Protein AF-A0A2V6M7U8-F1 (afdb_monomer_lite)

pLDDT: mean 96.8, std 2.18, range [85.31, 98.56]

Radius of gyration: 12.85 Å; chains: 1; bounding box: 32×20×35 Å

Sequence (72 aa):
YDSKRHRIYAICGAGKIDIIEQTDANTYRAFAKVDTATGARTGFFVPERDHLFIAVAHRGSQAAEIRCYQIK

Secondary structure (DSSP, 8-state):
-BTTTTEEEEE-SEEEEEEEEESSSS-EEEEEEEEEEET--EEEEEGGGTEEEEEE--BTTBPPEEEEEE--

Structure (mm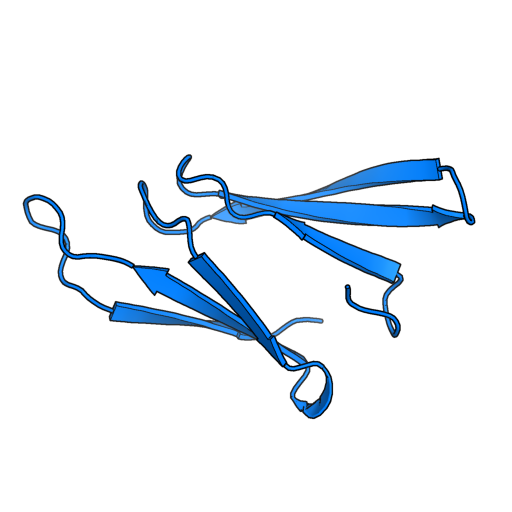CIF, N/CA/C/O backbone):
data_AF-A0A2V6M7U8-F1
#
_entry.id   AF-A0A2V6M7U8-F1
#
loop_
_atom_site.group_PDB
_atom_site.id
_atom_site.type_symbol
_atom_site.label_atom_id
_atom_site.label_alt_id
_atom_site.label_comp_id
_atom_site.label_asym_id
_atom_site.label_entity_id
_atom_site.label_seq_id
_atom_site.pdbx_PDB_ins_code
_atom_site.Cartn_x
_atom_site.Cartn_y
_atom_site.Cartn_z
_atom_site.occupancy
_atom_site.B_iso_or_equiv
_atom_site.auth_seq_id
_atom_site.auth_comp_id
_atom_site.auth_asym_id
_atom_site.auth_atom_id
_atom_site.pdbx_PDB_model_num
ATOM 1 N N . TYR A 1 1 ? -6.381 6.441 2.482 1.00 94.56 1 TYR A N 1
ATOM 2 C CA . TYR A 1 1 ? -6.434 5.858 3.835 1.00 94.56 1 TYR A CA 1
ATOM 3 C C . TYR A 1 1 ? -7.437 4.718 3.817 1.00 94.56 1 TYR A C 1
ATOM 5 O O . TYR A 1 1 ? -8.465 4.865 3.165 1.00 94.56 1 TYR A O 1
ATOM 13 N N . ASP A 1 2 ? -7.123 3.594 4.457 1.00 97.44 2 ASP A N 1
ATOM 14 C CA . ASP A 1 2 ? -8.032 2.457 4.626 1.00 97.44 2 ASP A CA 1
ATOM 15 C C . ASP A 1 2 ? -8.817 2.632 5.925 1.00 97.44 2 ASP A C 1
ATOM 17 O O . ASP A 1 2 ? -8.303 2.355 7.009 1.00 97.44 2 ASP A O 1
ATOM 21 N N . SER A 1 3 ? -10.055 3.112 5.811 1.00 96.19 3 SER A N 1
ATOM 22 C CA . SER A 1 3 ? -10.937 3.346 6.956 1.00 96.19 3 SER A CA 1
ATOM 23 C C . SER A 1 3 ? -11.452 2.066 7.605 1.00 96.19 3 SER A C 1
ATOM 25 O O . SER A 1 3 ? -11.789 2.096 8.783 1.00 96.19 3 SER A O 1
ATOM 27 N N . LYS A 1 4 ? -11.489 0.943 6.877 1.00 96.62 4 LYS A N 1
ATOM 28 C CA . LYS A 1 4 ? -11.948 -0.353 7.398 1.00 96.62 4 LYS A CA 1
ATOM 29 C C . LYS A 1 4 ? -10.926 -0.962 8.354 1.00 96.62 4 LYS A C 1
ATOM 31 O O . LYS A 1 4 ? -11.304 -1.646 9.299 1.00 96.62 4 LYS A O 1
ATOM 36 N N . ARG A 1 5 ? -9.636 -0.745 8.086 1.00 96.94 5 ARG A N 1
ATOM 37 C CA . ARG A 1 5 ? -8.528 -1.348 8.850 1.00 96.94 5 ARG A CA 1
ATOM 38 C C . ARG A 1 5 ? -7.697 -0.343 9.631 1.00 96.94 5 ARG A C 1
ATOM 40 O O . ARG A 1 5 ? -6.757 -0.748 10.301 1.00 96.94 5 ARG A O 1
ATOM 47 N N . HIS A 1 6 ? -8.005 0.942 9.499 1.00 97.56 6 HIS A N 1
ATOM 48 C CA . HIS A 1 6 ? -7.221 2.044 10.045 1.00 97.56 6 HIS A CA 1
ATOM 49 C C . HIS A 1 6 ? -5.753 2.003 9.599 1.00 97.56 6 HIS A C 1
ATOM 51 O O . HIS A 1 6 ? -4.831 2.135 10.401 1.00 97.56 6 HIS A O 1
ATOM 57 N N . ARG A 1 7 ? -5.520 1.792 8.295 1.00 97.94 7 ARG A N 1
ATOM 58 C CA . ARG A 1 7 ? -4.172 1.624 7.725 1.00 97.94 7 ARG A CA 1
ATOM 59 C C . ARG A 1 7 ? -3.830 2.673 6.669 1.00 97.94 7 ARG A C 1
ATOM 61 O O . ARG A 1 7 ? -4.665 3.115 5.875 1.00 97.94 7 ARG A O 1
ATOM 68 N N . ILE A 1 8 ? -2.554 3.032 6.627 1.00 98.06 8 ILE A N 1
ATOM 69 C CA . ILE A 1 8 ? -1.916 3.820 5.573 1.00 98.06 8 ILE A CA 1
ATOM 70 C C . ILE A 1 8 ? -0.903 2.915 4.870 1.00 98.06 8 ILE A C 1
ATOM 72 O O . ILE A 1 8 ? -0.118 2.231 5.524 1.00 98.06 8 ILE A O 1
ATOM 76 N N . TYR A 1 9 ? -0.917 2.934 3.538 1.00 98.25 9 TYR A N 1
ATOM 77 C CA . TYR A 1 9 ? 0.038 2.215 2.696 1.00 98.25 9 TYR A CA 1
ATOM 78 C C . TYR A 1 9 ? 0.981 3.232 2.051 1.00 98.25 9 TYR A C 1
ATOM 80 O O . TYR A 1 9 ? 0.568 3.982 1.165 1.00 98.25 9 TYR A O 1
ATOM 88 N N . ALA A 1 10 ? 2.228 3.286 2.511 1.00 98.00 10 ALA A N 1
ATOM 89 C CA . ALA A 1 10 ? 3.243 4.198 1.994 1.00 98.00 10 ALA A CA 1
ATOM 90 C C . ALA A 1 10 ? 4.181 3.468 1.022 1.00 98.00 10 ALA A C 1
ATOM 92 O O . ALA A 1 10 ? 4.686 2.385 1.314 1.00 98.00 10 ALA A O 1
ATOM 93 N N . ILE A 1 11 ? 4.397 4.061 -0.155 1.00 97.88 11 ILE A N 1
ATOM 94 C CA . ILE A 1 11 ? 5.190 3.480 -1.245 1.00 97.88 11 ILE A CA 1
ATOM 95 C C . ILE A 1 11 ? 6.243 4.508 -1.659 1.00 97.88 11 ILE A C 1
ATOM 97 O O . ILE A 1 11 ? 5.934 5.498 -2.317 1.00 97.88 11 ILE A O 1
ATOM 101 N N . CYS A 1 12 ? 7.494 4.278 -1.259 1.00 96.06 12 CYS A N 1
ATOM 102 C CA . CYS A 1 12 ? 8.538 5.312 -1.296 1.00 96.06 12 CYS A CA 1
ATOM 103 C C . CYS A 1 12 ? 9.723 4.987 -2.224 1.00 96.06 12 CYS A C 1
ATOM 105 O O . CYS A 1 12 ? 10.750 5.659 -2.175 1.00 96.06 12 CYS A O 1
ATOM 107 N N . GLY A 1 13 ? 9.633 3.963 -3.078 1.00 96.00 13 GLY A N 1
ATOM 108 C CA . GLY A 1 13 ? 10.697 3.626 -4.037 1.00 96.00 13 GLY A CA 1
ATOM 109 C C . GLY A 1 13 ? 11.821 2.748 -3.492 1.00 96.00 13 GLY A C 1
ATOM 110 O O . GLY A 1 13 ? 12.635 2.272 -4.279 1.00 96.00 13 GLY A O 1
ATOM 111 N N . ALA A 1 14 ? 11.838 2.449 -2.193 1.00 96.50 14 ALA A N 1
ATOM 112 C CA . ALA A 1 14 ? 12.808 1.537 -1.577 1.00 96.50 14 ALA A CA 1
ATOM 113 C C . ALA A 1 14 ? 12.547 0.045 -1.889 1.00 96.50 14 ALA A C 1
ATOM 115 O O . ALA A 1 14 ? 13.214 -0.825 -1.339 1.00 96.50 14 ALA A O 1
ATOM 116 N N . GLY A 1 15 ? 11.555 -0.265 -2.733 1.00 96.88 15 GLY A N 1
ATOM 117 C CA . GLY A 1 15 ? 11.133 -1.644 -2.998 1.00 96.88 15 GLY A CA 1
ATOM 118 C C . GLY A 1 15 ? 10.323 -2.256 -1.857 1.00 96.88 15 GLY A C 1
ATOM 119 O O . GLY A 1 15 ? 10.243 -3.475 -1.740 1.00 96.88 15 GLY A O 1
ATOM 120 N N . LYS A 1 16 ? 9.715 -1.421 -1.008 1.00 98.12 16 LYS A N 1
ATOM 121 C CA . LYS A 1 16 ? 8.837 -1.842 0.087 1.00 98.12 16 LYS A CA 1
ATOM 122 C C . LYS A 1 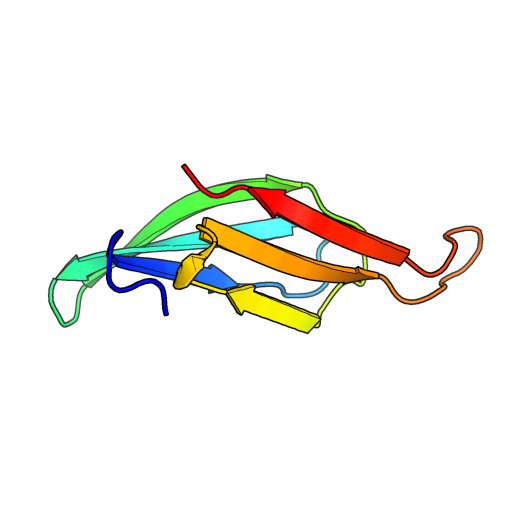16 ? 7.549 -1.017 0.092 1.00 98.12 16 LYS A C 1
ATOM 124 O O . LYS A 1 16 ? 7.547 0.144 -0.322 1.00 98.12 16 LYS A O 1
ATOM 129 N N . ILE A 1 17 ? 6.482 -1.640 0.573 1.00 98.38 17 ILE A N 1
ATOM 130 C CA . ILE A 1 17 ? 5.230 -1.014 0.985 1.00 98.38 17 ILE A CA 1
ATOM 131 C C . ILE A 1 17 ? 5.268 -0.986 2.509 1.00 98.38 17 ILE A C 1
ATOM 133 O O . ILE A 1 17 ? 5.233 -2.045 3.142 1.00 98.38 17 ILE A O 1
ATOM 137 N N . ASP A 1 18 ? 5.366 0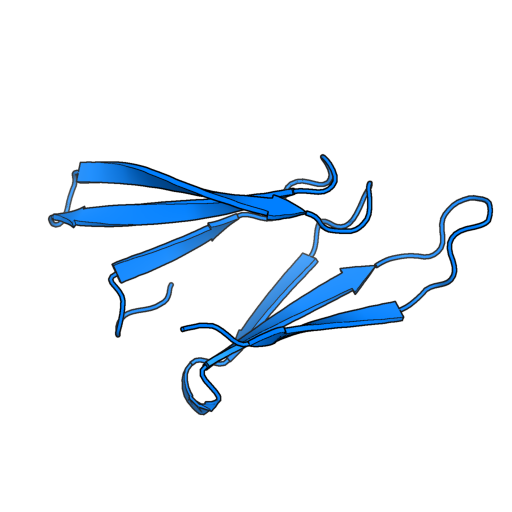.200 3.096 1.00 98.31 18 ASP A N 1
ATOM 138 C CA . ASP A 1 18 ? 5.254 0.369 4.540 1.00 98.31 18 ASP A CA 1
ATOM 139 C C . ASP A 1 18 ? 3.768 0.444 4.908 1.00 98.31 18 ASP A C 1
ATOM 141 O O . ASP A 1 18 ? 3.028 1.294 4.405 1.00 98.31 18 ASP A O 1
ATOM 145 N N . ILE A 1 19 ? 3.324 -0.466 5.772 1.00 98.25 19 ILE A N 1
ATOM 146 C CA . ILE A 1 19 ? 1.969 -0.477 6.318 1.00 98.25 19 ILE A CA 1
ATOM 147 C C . ILE A 1 19 ? 2.036 0.152 7.700 1.00 98.25 19 ILE A C 1
ATOM 149 O O . ILE A 1 19 ? 2.730 -0.345 8.591 1.00 98.25 19 ILE A O 1
ATOM 153 N N . ILE A 1 20 ? 1.313 1.250 7.866 1.00 98.56 20 ILE A N 1
ATOM 154 C CA . ILE A 1 20 ? 1.244 2.017 9.105 1.00 98.56 20 ILE A CA 1
ATOM 155 C C . ILE A 1 20 ? -0.180 1.892 9.627 1.00 98.56 20 ILE A C 1
ATOM 157 O O . ILE A 1 20 ? -1.133 2.163 8.898 1.00 98.56 20 ILE A O 1
ATOM 161 N N . GLU A 1 21 ? -0.327 1.466 10.873 1.00 98.38 21 GLU A N 1
ATOM 162 C CA . GLU A 1 21 ? -1.618 1.370 11.544 1.00 98.38 21 GLU A CA 1
ATOM 163 C C . GLU A 1 21 ? -1.840 2.612 12.403 1.00 98.38 21 GLU A C 1
ATOM 165 O O . GLU A 1 21 ? -0.962 3.020 13.166 1.00 98.38 21 GLU A O 1
ATOM 170 N N . GLN A 1 22 ? -3.016 3.209 12.262 1.00 98.38 22 GLN A N 1
ATOM 171 C CA . GLN A 1 22 ? -3.508 4.270 13.120 1.00 98.38 22 GLN A CA 1
ATOM 172 C C . GLN A 1 22 ? -4.225 3.628 14.312 1.00 98.38 22 GLN A C 1
ATOM 174 O O . GLN A 1 22 ? -5.285 3.029 14.144 1.00 98.38 22 GLN A O 1
ATOM 179 N N . THR A 1 23 ? -3.649 3.733 15.509 1.00 97.38 23 THR A N 1
ATOM 180 C CA . THR A 1 23 ? -4.224 3.130 16.724 1.00 97.38 23 THR A CA 1
ATOM 181 C C . THR A 1 23 ? -5.244 4.040 17.404 1.00 97.38 23 THR A C 1
ATOM 183 O O . THR A 1 23 ? -6.140 3.552 18.084 1.00 97.38 23 THR A O 1
ATOM 186 N N . ASP A 1 24 ? -5.121 5.353 17.205 1.00 95.81 24 ASP A N 1
ATOM 187 C CA . ASP A 1 24 ? -6.106 6.369 17.582 1.00 95.81 24 ASP A CA 1
ATOM 188 C C . ASP A 1 24 ? -5.967 7.603 16.667 1.00 95.81 24 ASP A C 1
ATOM 190 O O . ASP A 1 24 ? -5.156 7.613 15.742 1.00 95.81 24 ASP A O 1
ATOM 194 N N . ALA A 1 25 ? -6.750 8.660 16.900 1.00 94.31 25 ALA A N 1
ATOM 195 C CA . ALA A 1 25 ? -6.770 9.849 16.043 1.00 94.31 25 ALA A CA 1
ATOM 196 C C . ALA A 1 25 ? -5.380 10.473 15.781 1.00 94.31 25 ALA A C 1
ATOM 198 O O . ALA A 1 25 ? -5.161 11.007 14.693 1.00 94.31 25 ALA A O 1
ATOM 199 N N . ASN A 1 26 ? -4.443 10.368 16.730 1.00 96.56 26 ASN A N 1
ATOM 200 C CA . ASN A 1 26 ? -3.133 11.023 16.675 1.00 96.56 26 ASN A CA 1
ATOM 201 C C . ASN A 1 26 ? -1.941 10.059 16.805 1.00 96.56 26 ASN A C 1
ATOM 203 O O . ASN A 1 26 ? -0.800 10.486 16.624 1.00 96.56 26 ASN A O 1
ATOM 207 N N . THR A 1 27 ? -2.179 8.776 17.074 1.00 97.69 27 THR A N 1
ATOM 208 C CA . THR A 1 27 ? -1.120 7.776 17.251 1.00 97.69 27 THR A CA 1
ATOM 209 C C . THR A 1 27 ? -1.059 6.810 16.074 1.00 97.69 27 THR A C 1
ATOM 211 O O . THR A 1 27 ? -2.055 6.201 15.677 1.00 97.69 27 THR A O 1
ATOM 214 N N . TYR A 1 28 ? 0.151 6.632 15.543 1.00 98.31 28 TYR A N 1
ATOM 215 C CA . TYR A 1 28 ? 0.443 5.754 14.415 1.00 98.31 28 TYR A CA 1
ATOM 216 C C . TYR A 1 28 ? 1.637 4.865 14.742 1.00 98.31 28 TYR A C 1
ATOM 218 O O . TYR A 1 28 ? 2.617 5.319 15.336 1.00 98.31 28 TYR A O 1
ATOM 226 N N . ARG A 1 29 ? 1.587 3.605 14.311 1.00 98.06 29 ARG A N 1
ATOM 227 C CA . ARG A 1 29 ? 2.685 2.649 14.482 1.00 98.06 29 ARG A CA 1
ATOM 228 C C . ARG A 1 29 ? 2.996 1.912 13.190 1.00 98.06 29 ARG A C 1
ATOM 230 O O . ARG A 1 29 ? 2.111 1.655 12.375 1.00 98.06 29 ARG A O 1
ATOM 237 N N . ALA A 1 30 ? 4.257 1.528 13.019 1.00 98.00 30 ALA A N 1
ATOM 238 C CA . ALA A 1 30 ? 4.633 0.592 11.968 1.00 98.00 30 ALA A CA 1
ATOM 239 C C . ALA A 1 30 ? 3.941 -0.755 12.224 1.00 98.00 30 ALA A C 1
ATOM 241 O O . ALA A 1 30 ? 4.060 -1.314 13.313 1.00 98.00 30 ALA A O 1
ATOM 242 N N . PHE A 1 31 ? 3.215 -1.256 11.229 1.00 97.50 31 PHE A N 1
ATOM 243 C CA . PHE A 1 31 ? 2.469 -2.508 11.322 1.00 97.50 31 PHE A CA 1
ATOM 244 C C . PHE A 1 31 ? 3.189 -3.638 10.588 1.00 97.50 31 PHE A C 1
ATOM 246 O O . PHE A 1 31 ? 3.444 -4.693 11.161 1.00 97.50 31 PHE A O 1
ATOM 253 N N . ALA A 1 32 ? 3.548 -3.415 9.323 1.00 97.50 32 ALA A N 1
ATOM 254 C CA . ALA A 1 32 ? 4.241 -4.405 8.507 1.00 97.50 32 ALA A CA 1
ATOM 255 C C . ALA A 1 32 ? 4.992 -3.747 7.346 1.00 97.50 32 ALA A C 1
ATOM 257 O O . ALA A 1 32 ? 4.743 -2.592 6.998 1.00 97.50 32 ALA A O 1
ATOM 258 N N . LYS A 1 33 ? 5.884 -4.513 6.715 1.00 97.81 33 LYS A N 1
ATOM 259 C CA . LYS A 1 33 ? 6.513 -4.156 5.441 1.00 97.81 33 LYS A CA 1
ATOM 260 C C . LYS A 1 33 ? 6.315 -5.289 4.448 1.00 97.81 33 LYS A C 1
ATOM 262 O O . LYS A 1 33 ? 6.512 -6.448 4.802 1.00 97.81 33 LYS A O 1
ATOM 267 N N . VAL A 1 34 ? 5.935 -4.946 3.223 1.00 97.81 34 VAL A N 1
ATOM 268 C CA . VAL A 1 34 ? 5.729 -5.910 2.133 1.00 97.81 34 VAL A CA 1
ATOM 269 C C . VAL A 1 34 ? 6.643 -5.566 0.970 1.00 97.81 34 VAL A C 1
ATOM 271 O O . VAL A 1 34 ? 6.795 -4.399 0.616 1.00 97.81 34 VAL A O 1
ATOM 274 N N . ASP A 1 35 ? 7.244 -6.579 0.361 1.00 97.88 35 ASP A N 1
ATOM 275 C CA . ASP A 1 35 ? 8.185 -6.390 -0.736 1.00 97.88 35 ASP A CA 1
ATOM 276 C C . ASP A 1 35 ? 7.472 -5.991 -2.036 1.00 97.88 35 ASP A C 1
ATOM 278 O O . ASP A 1 35 ? 6.409 -6.502 -2.403 1.00 97.88 35 ASP A O 1
ATOM 282 N N . THR A 1 36 ? 8.073 -5.047 -2.755 1.00 96.81 36 THR A N 1
ATOM 283 C CA . THR A 1 36 ? 7.622 -4.588 -4.070 1.00 96.81 36 THR A CA 1
ATOM 284 C C . THR A 1 36 ? 8.818 -4.259 -4.968 1.00 96.81 36 THR A C 1
ATOM 286 O O . THR A 1 36 ? 9.964 -4.530 -4.620 1.00 96.81 36 THR A O 1
ATOM 289 N N . ALA A 1 37 ? 8.575 -3.723 -6.163 1.00 96.56 37 ALA A N 1
ATOM 290 C CA . ALA A 1 37 ? 9.648 -3.386 -7.088 1.00 96.56 37 ALA A CA 1
ATOM 291 C C . ALA A 1 37 ? 10.429 -2.152 -6.613 1.00 96.56 37 ALA A C 1
ATOM 293 O O . ALA A 1 37 ? 9.852 -1.115 -6.268 1.00 96.56 37 ALA A O 1
ATOM 294 N N . THR A 1 38 ? 11.759 -2.233 -6.643 1.00 95.88 38 THR A N 1
ATOM 295 C CA . THR A 1 38 ? 12.636 -1.081 -6.402 1.00 95.88 38 THR A CA 1
ATOM 296 C C . THR A 1 38 ? 12.306 0.052 -7.374 1.00 95.88 38 THR A C 1
ATOM 298 O O . THR A 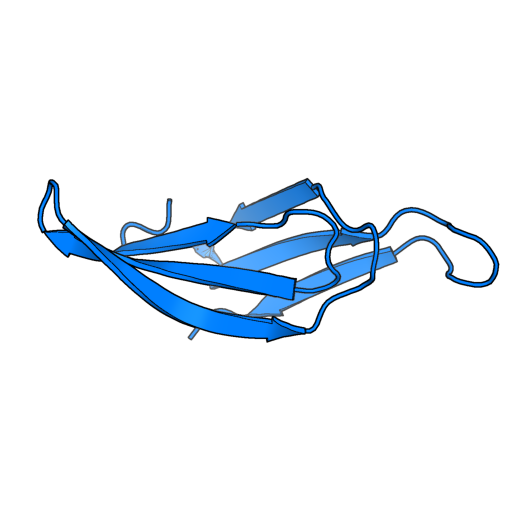1 38 ? 12.220 -0.146 -8.583 1.00 95.88 38 THR A O 1
ATOM 301 N N . GLY A 1 39 ? 12.141 1.268 -6.855 1.00 95.38 39 GLY A N 1
ATOM 302 C CA . GLY A 1 39 ? 11.755 2.446 -7.632 1.00 95.38 39 GLY A CA 1
ATOM 303 C C . GLY A 1 39 ? 10.247 2.639 -7.829 1.00 95.38 39 GLY A C 1
ATOM 304 O O . GLY A 1 39 ? 9.859 3.699 -8.323 1.00 95.38 39 GLY A O 1
ATOM 305 N N . ALA A 1 40 ? 9.398 1.695 -7.407 1.00 96.94 40 ALA A N 1
ATOM 306 C CA . ALA A 1 40 ? 7.950 1.893 -7.389 1.00 96.94 40 ALA A CA 1
ATOM 307 C C . ALA A 1 40 ? 7.567 2.944 -6.335 1.00 96.94 40 ALA A C 1
ATOM 309 O O . ALA A 1 40 ? 7.915 2.814 -5.161 1.00 96.94 40 ALA A O 1
ATOM 310 N N . ARG A 1 41 ? 6.890 4.012 -6.767 1.00 96.06 41 ARG A N 1
ATOM 311 C CA . ARG A 1 41 ? 6.586 5.200 -5.938 1.00 96.06 41 ARG A CA 1
ATOM 312 C C . ARG A 1 41 ? 5.131 5.651 -6.007 1.00 96.06 41 ARG A C 1
ATOM 314 O O . ARG A 1 41 ? 4.731 6.549 -5.279 1.00 96.06 41 ARG A O 1
ATOM 321 N N . THR A 1 42 ? 4.344 5.046 -6.888 1.00 97.00 42 THR A N 1
ATOM 322 C CA . THR A 1 42 ? 2.958 5.439 -7.128 1.00 97.00 42 THR A CA 1
ATOM 323 C C . THR A 1 42 ? 2.069 4.245 -6.856 1.00 97.00 42 THR A C 1
ATOM 325 O O . THR A 1 42 ? 2.264 3.182 -7.448 1.00 97.00 42 THR A O 1
ATOM 328 N N . GLY A 1 43 ? 1.086 4.425 -5.981 1.00 97.31 43 GLY A N 1
ATOM 329 C CA . GLY A 1 43 ? 0.053 3.428 -5.768 1.00 97.31 43 GLY A CA 1
ATOM 330 C C . GLY A 1 43 ? -1.320 4.037 -5.565 1.00 97.31 43 GLY A C 1
ATOM 331 O O . GLY A 1 43 ? -1.464 5.227 -5.291 1.00 97.31 43 GLY A O 1
ATOM 332 N N . PHE A 1 44 ? -2.321 3.186 -5.733 1.00 98.06 44 PHE A N 1
ATOM 333 C CA . PHE A 1 44 ? -3.729 3.524 -5.683 1.00 98.06 44 PHE A CA 1
ATOM 334 C C . PHE A 1 44 ? -4.476 2.440 -4.908 1.00 98.06 44 PHE A C 1
ATOM 336 O O . PHE A 1 44 ? -4.454 1.267 -5.283 1.00 98.06 44 PHE A O 1
ATOM 343 N N . PHE A 1 45 ? -5.096 2.827 -3.797 1.00 98.25 45 PHE A N 1
ATOM 344 C CA . PHE A 1 45 ? -5.869 1.924 -2.950 1.00 98.25 45 PHE A CA 1
ATOM 345 C C . PHE A 1 45 ? -7.353 2.006 -3.314 1.00 98.25 45 PHE A C 1
ATOM 347 O O . PHE A 1 45 ? -7.914 3.099 -3.331 1.00 98.25 45 PHE A O 1
ATOM 354 N N . VAL A 1 46 ? -7.967 0.852 -3.578 1.00 98.00 46 VAL A N 1
ATOM 355 C CA . VAL A 1 46 ? -9.385 0.698 -3.928 1.00 98.00 46 VAL A CA 1
ATOM 356 C C . VAL A 1 46 ? -10.096 -0.022 -2.776 1.00 98.00 46 VAL A C 1
ATOM 358 O O . VAL A 1 46 ? -10.030 -1.258 -2.705 1.00 98.00 46 VAL A O 1
ATOM 361 N N . PRO A 1 47 ? -10.743 0.717 -1.856 1.00 96.69 47 PRO A N 1
ATOM 362 C CA . PRO A 1 47 ? -11.349 0.138 -0.658 1.00 96.69 47 PRO A CA 1
ATOM 363 C C . PRO A 1 47 ? -12.474 -0.850 -0.979 1.00 96.69 47 PRO A C 1
ATOM 365 O O . PRO A 1 47 ? -12.579 -1.884 -0.329 1.00 96.69 47 PRO A O 1
ATOM 368 N N . GLU A 1 48 ? -13.258 -0.606 -2.028 1.00 96.69 48 GLU A N 1
ATOM 369 C CA . GLU A 1 48 ? -14.395 -1.448 -2.428 1.00 96.69 48 GLU A CA 1
ATOM 370 C C . GLU A 1 48 ? -13.967 -2.854 -2.860 1.00 96.69 48 GLU A C 1
ATOM 372 O O . GLU A 1 48 ? -14.776 -3.780 -2.878 1.00 96.69 48 GLU A O 1
ATOM 377 N N . ARG A 1 49 ? -12.692 -3.020 -3.227 1.00 96.88 49 ARG A N 1
ATOM 378 C CA . ARG A 1 49 ? -12.132 -4.304 -3.649 1.00 96.88 49 ARG A CA 1
ATOM 379 C C . ARG A 1 49 ? -11.165 -4.884 -2.629 1.00 96.88 49 ARG A C 1
ATOM 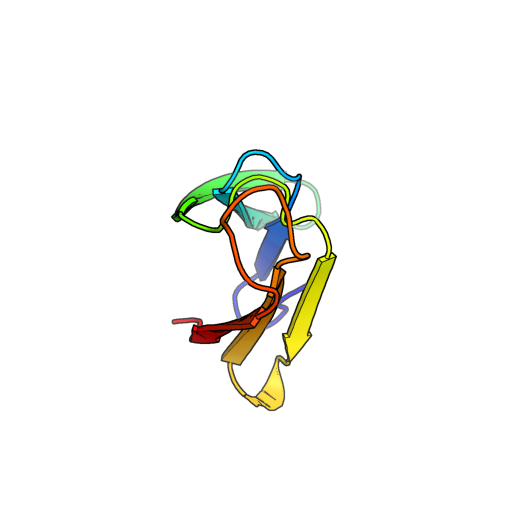381 O O . ARG A 1 49 ? -10.723 -6.003 -2.850 1.00 96.88 49 ARG A O 1
ATOM 388 N N . ASP A 1 50 ? -10.796 -4.162 -1.574 1.00 97.62 50 ASP A N 1
ATOM 389 C CA . ASP A 1 50 ? -9.657 -4.513 -0.718 1.00 97.62 50 ASP A CA 1
ATOM 390 C C . ASP A 1 50 ? -8.365 -4.736 -1.545 1.00 97.62 50 ASP A C 1
ATOM 392 O O . ASP A 1 50 ? -7.650 -5.718 -1.355 1.00 97.62 50 ASP A O 1
ATOM 396 N N . HIS A 1 51 ? -8.065 -3.844 -2.501 1.00 98.19 51 HIS A N 1
ATOM 397 C CA . HIS A 1 51 ? -6.868 -3.956 -3.350 1.00 98.19 51 HIS A CA 1
ATOM 398 C C . HIS A 1 51 ? -6.015 -2.685 -3.348 1.00 98.19 51 HIS A C 1
ATOM 400 O O . HIS A 1 51 ? -6.526 -1.569 -3.416 1.00 98.19 51 HIS A O 1
ATOM 406 N N . LEU A 1 52 ? -4.696 -2.870 -3.352 1.00 98.50 52 LEU A N 1
ATOM 407 C CA . LEU A 1 52 ? -3.703 -1.831 -3.602 1.00 98.50 52 LEU A CA 1
ATOM 408 C C . LEU A 1 52 ? -3.007 -2.112 -4.938 1.00 98.50 52 LEU A C 1
ATOM 410 O O . LEU A 1 52 ? -2.399 -3.165 -5.128 1.00 98.50 52 LEU A O 1
ATOM 414 N N . PHE A 1 53 ? -3.082 -1.158 -5.859 1.00 98.50 53 PHE A N 1
ATOM 415 C CA . PHE A 1 53 ? -2.380 -1.198 -7.138 1.00 98.50 53 PHE A CA 1
ATOM 416 C C . PHE A 1 53 ? -1.118 -0.353 -7.051 1.00 98.50 53 PHE A C 1
ATOM 418 O O . PHE A 1 53 ? -1.162 0.760 -6.535 1.00 98.50 53 PHE A O 1
ATOM 425 N N . ILE A 1 54 ? 0.000 -0.860 -7.560 1.00 98.56 54 ILE A N 1
ATOM 426 C CA . ILE A 1 54 ? 1.279 -0.147 -7.574 1.00 98.56 54 ILE A CA 1
ATOM 427 C C . ILE A 1 54 ? 1.823 -0.134 -8.992 1.00 98.56 54 ILE A C 1
ATOM 429 O O . ILE A 1 54 ? 1.966 -1.183 -9.621 1.00 98.56 54 ILE A O 1
ATOM 433 N N . ALA A 1 55 ? 2.153 1.062 -9.473 1.00 98.31 55 ALA A N 1
ATOM 434 C CA . ALA A 1 55 ? 2.815 1.234 -10.751 1.00 98.31 55 ALA A CA 1
ATOM 435 C C . ALA A 1 55 ? 4.316 0.964 -10.608 1.00 98.31 55 ALA A C 1
ATOM 437 O O . ALA A 1 55 ? 5.016 1.605 -9.815 1.00 98.31 55 ALA A O 1
ATOM 438 N N . VAL A 1 56 ? 4.809 0.029 -11.414 1.00 97.62 56 VAL A N 1
ATOM 439 C CA . VAL A 1 56 ? 6.229 -0.272 -11.568 1.00 97.62 56 VAL A CA 1
ATOM 440 C C . VAL A 1 56 ? 6.660 0.286 -12.915 1.00 97.62 56 VAL A C 1
ATOM 442 O O . VAL A 1 56 ? 6.260 -0.209 -13.966 1.00 97.62 56 VAL A O 1
ATOM 445 N N . ALA A 1 57 ? 7.447 1.359 -12.890 1.00 95.19 57 ALA A N 1
ATOM 446 C CA . ALA A 1 57 ? 8.002 1.936 -14.106 1.00 95.19 57 ALA A CA 1
ATOM 447 C C . ALA A 1 57 ? 9.126 1.051 -14.658 1.00 95.19 57 ALA A C 1
ATOM 449 O O . ALA A 1 57 ? 9.860 0.419 -13.896 1.00 95.19 57 ALA A O 1
ATOM 450 N N . HIS A 1 58 ? 9.300 1.067 -15.979 1.00 95.81 58 HIS A N 1
ATOM 451 C CA . HIS A 1 58 ? 10.439 0.415 -16.611 1.00 95.81 58 HIS A CA 1
ATOM 452 C C . HIS A 1 58 ? 11.759 1.001 -16.086 1.00 95.81 58 HIS A C 1
ATOM 454 O O . HIS A 1 58 ? 11.944 2.223 -16.082 1.00 95.81 58 HIS A O 1
ATOM 460 N N . ARG A 1 59 ? 12.697 0.141 -15.673 1.00 90.12 59 ARG A N 1
ATOM 461 C CA . ARG A 1 59 ? 14.020 0.566 -15.191 1.00 90.12 59 ARG A CA 1
ATOM 462 C C . ARG A 1 59 ? 15.070 -0.522 -15.406 1.00 90.12 59 ARG A C 1
ATOM 464 O O . ARG A 1 59 ? 14.998 -1.586 -14.801 1.00 90.12 59 ARG A O 1
ATOM 471 N N . GLY A 1 60 ? 16.094 -0.234 -16.210 1.00 90.88 60 GLY A N 1
ATOM 472 C CA . GLY A 1 60 ? 17.105 -1.237 -16.558 1.00 90.88 60 GLY A CA 1
ATOM 473 C C . GLY A 1 60 ? 16.456 -2.429 -17.262 1.00 90.88 60 GLY A C 1
ATOM 474 O O . GLY A 1 60 ? 15.807 -2.239 -18.282 1.00 90.88 60 GLY A O 1
ATOM 475 N N . SER A 1 61 ? 16.601 -3.628 -16.697 1.00 92.44 61 SER A N 1
ATOM 476 C CA . SER A 1 61 ? 15.955 -4.858 -17.181 1.00 92.44 61 SER A CA 1
ATOM 477 C C . SER A 1 61 ? 14.543 -5.099 -16.624 1.00 92.44 61 SER A C 1
ATOM 479 O O . SER A 1 61 ? 13.879 -6.040 -17.051 1.00 92.44 61 SER A O 1
ATOM 481 N N . GLN A 1 62 ? 14.066 -4.285 -15.674 1.00 91.81 62 GLN A N 1
ATOM 482 C CA . GLN A 1 62 ? 12.708 -4.398 -15.138 1.00 91.81 62 GLN A CA 1
ATOM 483 C C . GLN A 1 62 ? 11.698 -3.823 -16.138 1.00 91.81 62 GLN A C 1
ATOM 485 O O . GLN A 1 62 ? 11.733 -2.627 -16.437 1.00 91.81 62 GLN A O 1
ATOM 490 N N . ALA A 1 63 ? 10.763 -4.658 -16.595 1.00 95.62 63 ALA A N 1
ATOM 491 C CA . ALA A 1 63 ? 9.642 -4.243 -17.433 1.00 95.62 63 ALA A CA 1
ATOM 492 C C . ALA A 1 63 ? 8.626 -3.388 -16.656 1.00 95.62 63 ALA A C 1
ATOM 494 O O . ALA A 1 63 ? 8.499 -3.509 -15.434 1.00 95.62 63 ALA A O 1
ATOM 495 N N . ALA A 1 64 ? 7.891 -2.534 -17.373 1.00 97.56 64 ALA A N 1
ATOM 496 C CA . ALA A 1 64 ? 6.781 -1.794 -16.786 1.00 97.56 64 ALA A CA 1
ATOM 497 C C . ALA A 1 64 ? 5.603 -2.736 -16.495 1.00 97.56 64 ALA A C 1
ATOM 499 O O . ALA A 1 64 ? 5.223 -3.535 -17.349 1.00 97.56 64 ALA A O 1
ATOM 500 N N . GLU A 1 65 ? 5.012 -2.621 -15.308 1.00 97.62 65 GLU A N 1
ATOM 501 C CA . GLU A 1 65 ? 3.875 -3.444 -14.889 1.00 97.62 65 GLU A CA 1
ATOM 502 C C . GLU A 1 65 ? 3.014 -2.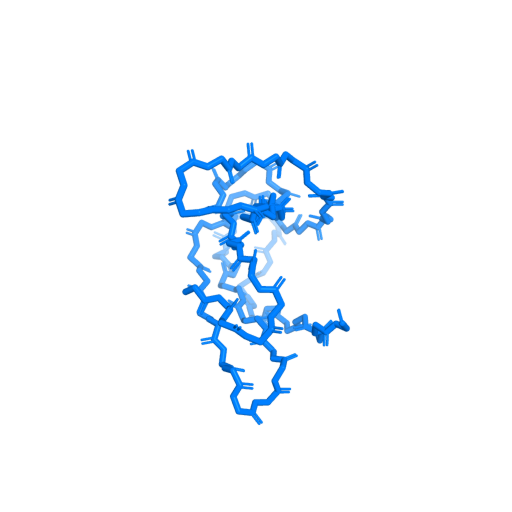732 -13.836 1.00 97.62 65 GLU A C 1
ATOM 504 O O . GLU A 1 65 ? 3.446 -1.778 -13.182 1.00 97.62 65 GLU A O 1
ATOM 509 N N . ILE A 1 66 ? 1.790 -3.228 -13.646 1.00 98.19 66 ILE A N 1
ATOM 510 C CA . ILE A 1 66 ? 0.950 -2.880 -12.498 1.00 98.19 66 ILE A CA 1
ATOM 511 C C . ILE A 1 66 ? 0.900 -4.090 -11.575 1.00 98.19 66 ILE A C 1
ATOM 513 O O . ILE A 1 66 ? 0.363 -5.136 -11.939 1.00 98.19 66 ILE A O 1
ATOM 517 N N . ARG A 1 67 ? 1.422 -3.938 -10.359 1.00 97.94 67 ARG A N 1
ATOM 518 C CA . ARG A 1 67 ? 1.282 -4.962 -9.323 1.00 97.94 67 ARG A CA 1
ATOM 519 C C . ARG A 1 67 ? -0.016 -4.760 -8.568 1.00 97.94 67 ARG A C 1
ATOM 521 O O . ARG A 1 67 ? -0.362 -3.636 -8.208 1.00 97.94 67 ARG A O 1
ATOM 528 N N . CYS A 1 68 ? -0.709 -5.860 -8.311 1.00 98.19 68 CYS A N 1
ATOM 529 C CA . CYS A 1 68 ? -1.965 -5.884 -7.584 1.00 98.19 68 CYS A CA 1
ATOM 530 C C . CYS A 1 68 ? -1.771 -6.650 -6.274 1.00 98.19 68 CYS A C 1
ATOM 532 O O . CYS A 1 68 ? -1.349 -7.805 -6.285 1.00 98.19 68 CYS A O 1
ATOM 534 N N . TYR A 1 69 ? -2.064 -5.997 -5.155 1.00 98.06 69 TYR A N 1
ATOM 535 C CA . TYR A 1 69 ? -1.954 -6.566 -3.818 1.00 98.06 69 TYR A CA 1
ATOM 536 C C . TYR A 1 69 ? -3.342 -6.639 -3.199 1.00 98.06 69 TYR A C 1
ATOM 538 O O . TYR A 1 69 ? -3.996 -5.611 -3.027 1.00 98.06 69 TYR A O 1
ATOM 546 N N . GLN A 1 70 ? -3.784 -7.842 -2.846 1.00 97.69 70 GLN A N 1
ATOM 547 C CA . GLN A 1 70 ? -5.008 -8.021 -2.075 1.00 97.69 70 GLN A CA 1
ATOM 548 C C . GLN A 1 70 ? -4.724 -7.756 -0.593 1.00 97.69 70 GLN A C 1
ATOM 550 O O . GLN A 1 70 ? -3.804 -8.332 -0.007 1.00 97.69 70 GLN A O 1
ATOM 555 N N . ILE A 1 71 ? -5.526 -6.890 0.012 1.00 95.75 71 ILE A N 1
ATOM 556 C CA . ILE A 1 71 ? -5.435 -6.512 1.417 1.00 95.75 71 ILE A CA 1
ATOM 557 C C . ILE A 1 71 ? -6.333 -7.438 2.238 1.00 95.75 71 ILE A C 1
ATOM 559 O O . ILE A 1 71 ? -7.500 -7.647 1.908 1.00 95.75 71 ILE A O 1
ATOM 563 N N . LYS A 1 72 ? -5.779 -7.986 3.322 1.00 85.31 72 LYS A N 1
ATOM 564 C CA . LYS A 1 72 ? -6.512 -8.791 4.303 1.00 85.31 72 LYS A CA 1
ATOM 565 C C . LYS A 1 72 ? -6.816 -7.968 5.546 1.00 85.31 72 LYS A C 1
ATOM 567 O O . LYS A 1 72 ? -5.899 -7.311 6.101 1.00 85.31 72 LYS A O 1
#

Foldseek 3Di:
DQPVQQWDWFACQQQKTFIWHDPDPPDIDGDDIDGGDRHFGDWDQDNVQQKIWTWDPDDDPDHTDIDIDRHD